Protein AF-A0A521KB87-F1 (afdb_monomer_lite)

Secondary structure (DSSP, 8-state):
-EEEEPPP--HHHHHHHHHHHHHTT-EEEEES-TTS-EEEEEE----TTS--TTTTTTSS---

Sequence (63 aa):
DAKVDLSPQNAYIRRLQHELAARHALVSASNGREPYRYVTILQETMSPNRGLPWAEDGRRRAR

Structure (mmCIF, N/CA/C/O backbone):
data_AF-A0A521KB87-F1
#
_entry.id   AF-A0A521KB87-F1
#
loop_
_atom_site.group_PDB
_atom_site.id
_atom_site.type_symbol
_atom_site.label_atom_id
_atom_site.label_alt_id
_atom_site.label_comp_id
_atom_site.label_asym_id
_atom_site.label_entity_id
_atom_site.label_seq_id
_atom_site.pdbx_PDB_ins_code
_atom_site.Cartn_x
_atom_site.Cartn_y
_atom_site.Cartn_z
_atom_site.occupancy
_atom_site.B_iso_or_equiv
_atom_site.auth_seq_id
_atom_site.auth_comp_id
_atom_site.auth_asym_id
_atom_site.auth_atom_id
_atom_site.pdbx_PDB_model_num
ATOM 1 N N . ASP A 1 1 ? -4.089 0.494 -18.662 1.00 62.31 1 ASP A N 1
ATOM 2 C CA . ASP A 1 1 ? -3.449 -0.041 -17.443 1.00 62.31 1 ASP A CA 1
ATOM 3 C C . ASP A 1 1 ? -4.444 -0.833 -16.621 1.00 62.31 1 ASP A C 1
ATOM 5 O O . ASP A 1 1 ? -5.511 -0.313 -16.304 1.00 62.31 1 ASP A O 1
ATOM 9 N N . ALA A 1 2 ? -4.135 -2.094 -16.316 1.00 87.25 2 ALA A N 1
ATOM 10 C CA . ALA A 1 2 ? -4.948 -2.879 -15.394 1.00 87.25 2 ALA A CA 1
ATOM 11 C C . ALA A 1 2 ? -4.583 -2.463 -13.962 1.00 87.25 2 ALA A C 1
ATOM 13 O O . ALA A 1 2 ? -3.466 -2.701 -13.501 1.00 87.25 2 ALA A O 1
ATOM 14 N N . LYS A 1 3 ? -5.514 -1.790 -13.281 1.00 92.81 3 LYS A N 1
ATOM 15 C CA . LYS A 1 3 ? -5.376 -1.362 -11.885 1.00 92.81 3 LYS A CA 1
ATOM 16 C C . LYS A 1 3 ? -6.546 -1.882 -11.064 1.00 92.81 3 LYS A C 1
ATOM 18 O O . LYS A 1 3 ? -7.663 -1.969 -11.574 1.00 92.81 3 LYS A O 1
ATOM 23 N N . VAL A 1 4 ? -6.297 -2.176 -9.797 1.00 96.00 4 VAL A N 1
ATOM 24 C CA . VAL A 1 4 ? -7.331 -2.567 -8.840 1.00 96.00 4 VAL A CA 1
ATOM 25 C C . VAL A 1 4 ? -7.107 -1.846 -7.519 1.00 96.00 4 VAL A C 1
ATOM 27 O O . VAL A 1 4 ? -5.998 -1.833 -6.983 1.00 96.00 4 VAL A O 1
ATOM 30 N N . ASP A 1 5 ? -8.174 -1.251 -7.000 1.00 97.31 5 ASP A N 1
ATOM 31 C CA . ASP A 1 5 ? -8.195 -0.652 -5.672 1.00 97.31 5 ASP A CA 1
ATOM 32 C C . ASP A 1 5 ? -8.740 -1.681 -4.682 1.00 97.31 5 ASP A C 1
ATOM 34 O O . ASP A 1 5 ? -9.808 -2.261 -4.889 1.00 97.31 5 ASP A O 1
ATOM 38 N N . LEU A 1 6 ? -7.993 -1.941 -3.612 1.00 97.31 6 LEU A N 1
ATOM 39 C CA . LEU A 1 6 ? -8.438 -2.826 -2.541 1.00 97.31 6 LEU A CA 1
ATOM 40 C C . LEU A 1 6 ? -9.319 -2.057 -1.548 1.00 97.31 6 LEU A C 1
ATOM 42 O O . LEU A 1 6 ? -9.266 -0.833 -1.457 1.00 97.31 6 LEU A O 1
ATOM 46 N N . SER A 1 7 ? -10.108 -2.777 -0.750 1.00 98.00 7 SER A N 1
ATOM 47 C CA . SER A 1 7 ? -10.846 -2.174 0.370 1.00 98.00 7 SER A CA 1
ATOM 48 C C . SER A 1 7 ? -9.892 -1.467 1.349 1.00 98.00 7 SER A C 1
ATOM 50 O O . SER A 1 7 ? -8.768 -1.955 1.518 1.00 98.00 7 SER A O 1
ATOM 52 N N . PRO A 1 8 ? -10.324 -0.417 2.073 1.00 98.38 8 PRO A N 1
ATOM 53 C CA . PRO A 1 8 ? -9.567 0.123 3.199 1.00 98.38 8 PRO A CA 1
ATOM 54 C C . PRO A 1 8 ? -9.201 -0.960 4.216 1.00 98.38 8 PRO A C 1
ATOM 56 O O . PRO A 1 8 ? -10.019 -1.811 4.561 1.00 98.38 8 PRO A O 1
ATOM 59 N N . GLN A 1 9 ? -7.953 -0.941 4.669 1.00 97.88 9 GLN A N 1
ATOM 60 C CA . GLN A 1 9 ? -7.392 -1.933 5.586 1.00 97.88 9 GLN A CA 1
ATOM 61 C C . GLN A 1 9 ? -6.451 -1.245 6.566 1.00 97.88 9 GLN A C 1
ATOM 63 O O . GLN A 1 9 ? -5.900 -0.196 6.244 1.00 97.88 9 GLN A O 1
ATOM 68 N N . ASN A 1 10 ? -6.216 -1.838 7.738 1.00 97.75 10 ASN A N 1
ATOM 69 C CA . ASN A 1 10 ? -5.261 -1.295 8.708 1.00 97.75 10 ASN A CA 1
ATOM 70 C C . ASN A 1 10 ? -3.807 -1.335 8.186 1.00 97.75 10 ASN A C 1
ATOM 72 O O . ASN A 1 10 ? -3.486 -2.005 7.202 1.00 97.75 10 ASN A O 1
ATOM 76 N N . ALA A 1 11 ? -2.901 -0.637 8.875 1.00 97.56 11 ALA A N 1
ATOM 77 C CA . ALA A 1 11 ? -1.504 -0.523 8.457 1.00 97.56 11 ALA A CA 1
ATOM 78 C C . ALA A 1 11 ? -0.780 -1.873 8.298 1.00 97.56 11 ALA A C 1
ATOM 80 O O . ALA A 1 11 ? 0.019 -2.026 7.373 1.00 97.56 11 ALA A O 1
ATOM 81 N N . TYR A 1 12 ? -1.078 -2.858 9.153 1.00 97.94 12 TYR A N 1
ATOM 82 C CA . TYR A 1 12 ? -0.446 -4.177 9.095 1.00 97.94 12 TYR A CA 1
ATOM 83 C C . TYR A 1 12 ? -0.843 -4.941 7.828 1.00 97.94 12 TYR A C 1
ATOM 85 O O . TYR A 1 12 ? 0.026 -5.432 7.108 1.00 97.94 12 TYR A O 1
ATOM 93 N N . ILE A 1 13 ? -2.138 -4.983 7.509 1.00 98.19 13 ILE A N 1
ATOM 94 C CA . ILE A 1 13 ? -2.635 -5.654 6.304 1.00 98.19 13 ILE A CA 1
ATOM 95 C C . ILE A 1 13 ? -2.135 -4.948 5.039 1.00 98.19 13 ILE A C 1
ATOM 97 O O . ILE A 1 13 ? -1.714 -5.623 4.102 1.00 98.19 13 ILE A O 1
ATOM 1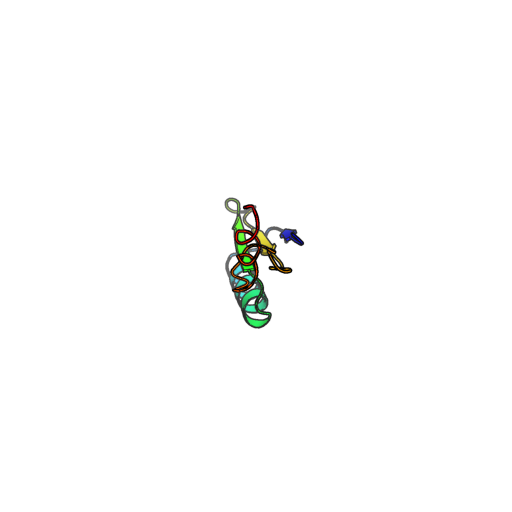01 N N . ARG A 1 14 ? -2.078 -3.609 5.014 1.00 98.00 14 ARG A N 1
ATOM 102 C CA . ARG A 1 14 ? -1.521 -2.874 3.862 1.00 98.00 14 ARG A CA 1
ATOM 103 C C . ARG A 1 14 ? -0.044 -3.184 3.622 1.00 98.00 14 ARG A C 1
ATOM 105 O O . ARG A 1 14 ? 0.363 -3.318 2.472 1.00 98.00 14 ARG A O 1
ATOM 112 N N . ARG A 1 15 ? 0.757 -3.358 4.681 1.00 98.19 15 ARG A N 1
ATOM 113 C CA . ARG A 1 15 ? 2.150 -3.821 4.549 1.00 98.19 15 ARG A CA 1
ATOM 114 C C . ARG A 1 15 ? 2.211 -5.188 3.862 1.00 98.19 15 ARG A C 1
ATOM 116 O O . ARG A 1 15 ? 2.956 -5.339 2.901 1.00 98.19 15 ARG A O 1
ATOM 123 N N . LEU A 1 16 ? 1.387 -6.146 4.295 1.00 98.62 16 LEU A N 1
ATOM 124 C CA . LEU A 1 16 ? 1.321 -7.473 3.667 1.00 98.62 16 LEU A CA 1
ATOM 125 C C . LEU A 1 16 ? 0.855 -7.404 2.205 1.00 98.62 16 LEU A C 1
ATOM 127 O O . LEU A 1 16 ? 1.365 -8.139 1.363 1.00 98.62 16 LEU A O 1
ATOM 131 N N . GLN A 1 17 ? -0.085 -6.513 1.887 1.00 98.31 17 GLN A N 1
ATOM 132 C CA . GLN A 1 17 ? -0.538 -6.277 0.512 1.00 98.31 17 GLN A CA 1
ATOM 133 C C . GLN A 1 17 ? 0.594 -5.739 -0.373 1.00 98.31 17 GLN A C 1
ATOM 135 O O . GLN A 1 17 ? 0.774 -6.224 -1.488 1.00 98.31 17 GLN A O 1
ATOM 140 N N . HIS A 1 18 ? 1.395 -4.797 0.131 1.00 98.19 18 HIS A N 1
ATOM 141 C CA . HIS A 1 18 ? 2.587 -4.310 -0.566 1.00 98.19 18 HIS A CA 1
ATOM 142 C C . HIS A 1 18 ? 3.638 -5.415 -0.756 1.00 98.19 18 HIS A C 1
ATOM 144 O O . HIS A 1 18 ? 4.161 -5.576 -1.857 1.00 98.19 18 HIS A O 1
ATOM 150 N N . GLU A 1 19 ? 3.912 -6.218 0.276 1.00 98.31 19 GLU A N 1
ATOM 151 C CA . GLU A 1 19 ? 4.840 -7.358 0.192 1.00 98.31 19 GLU A CA 1
ATOM 152 C C . GLU A 1 19 ? 4.369 -8.416 -0.814 1.00 98.31 19 GLU A C 1
ATOM 154 O O . GLU A 1 19 ? 5.171 -8.979 -1.559 1.00 98.31 19 GLU A O 1
ATOM 159 N N . LEU A 1 20 ? 3.065 -8.692 -0.864 1.00 97.31 20 LEU A N 1
ATOM 160 C CA . LEU A 1 20 ? 2.480 -9.595 -1.850 1.00 97.31 20 LEU A CA 1
ATOM 161 C C . LEU A 1 20 ? 2.638 -9.038 -3.270 1.00 97.31 20 LEU A C 1
ATOM 163 O O . LEU A 1 20 ? 3.116 -9.760 -4.140 1.00 97.31 20 LEU A O 1
ATOM 167 N N . ALA A 1 21 ? 2.310 -7.763 -3.496 1.00 95.94 21 ALA A N 1
ATOM 168 C CA . ALA A 1 21 ? 2.483 -7.122 -4.798 1.00 95.94 21 ALA A CA 1
ATOM 169 C C . ALA A 1 21 ? 3.949 -7.170 -5.264 1.00 95.94 21 ALA A C 1
ATOM 171 O O . ALA A 1 21 ? 4.221 -7.592 -6.388 1.00 95.94 21 ALA A O 1
ATOM 172 N N . ALA A 1 22 ? 4.897 -6.846 -4.379 1.00 94.75 22 ALA A N 1
ATOM 173 C CA . ALA A 1 22 ? 6.327 -6.891 -4.679 1.00 94.75 22 ALA A CA 1
ATOM 174 C C . ALA A 1 22 ? 6.811 -8.303 -5.057 1.00 94.75 22 ALA A C 1
ATOM 176 O O . ALA A 1 22 ? 7.548 -8.456 -6.029 1.00 94.75 22 ALA A O 1
ATOM 177 N N . ARG A 1 23 ? 6.353 -9.350 -4.349 1.00 96.75 23 ARG A N 1
ATOM 178 C CA . ARG A 1 23 ? 6.685 -10.755 -4.671 1.00 96.75 23 ARG A CA 1
ATOM 179 C C . ARG A 1 23 ? 6.214 -11.191 -6.059 1.00 96.75 23 AR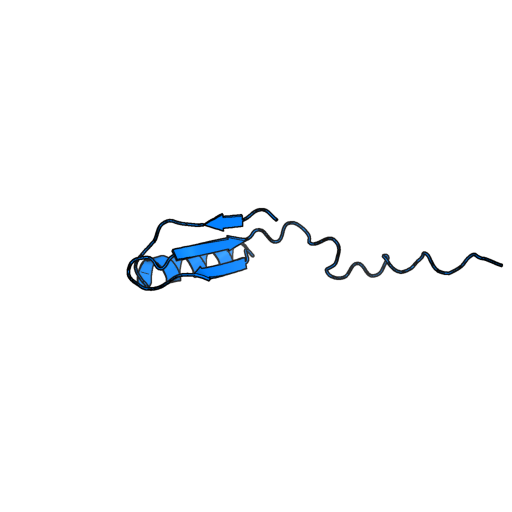G A C 1
ATOM 181 O O . ARG A 1 23 ? 6.814 -12.089 -6.639 1.00 96.75 23 ARG A O 1
ATOM 188 N N . HIS A 1 24 ? 5.170 -10.558 -6.586 1.00 94.38 24 HIS A N 1
ATOM 189 C CA . HIS A 1 24 ? 4.633 -10.826 -7.920 1.00 94.38 24 HIS A CA 1
ATOM 190 C C . HIS A 1 24 ? 5.087 -9.806 -8.975 1.00 94.38 24 HIS A C 1
ATOM 192 O O . HIS A 1 24 ? 4.504 -9.762 -10.054 1.00 94.38 24 HIS A O 1
ATOM 198 N N . ALA A 1 25 ? 6.112 -8.994 -8.679 1.00 91.69 25 ALA A N 1
ATOM 199 C CA . ALA A 1 25 ? 6.606 -7.935 -9.563 1.00 91.69 25 ALA A CA 1
ATOM 200 C C . ALA A 1 25 ? 5.506 -6.945 -10.011 1.00 91.69 25 ALA A C 1
ATOM 202 O O . ALA A 1 25 ? 5.534 -6.419 -11.121 1.00 91.69 25 ALA A O 1
ATOM 203 N N . LEU A 1 26 ? 4.528 -6.691 -9.136 1.00 92.88 26 LEU A N 1
ATOM 204 C CA . LEU A 1 26 ? 3.467 -5.711 -9.351 1.00 92.88 26 LEU A CA 1
ATOM 205 C C . LEU A 1 26 ? 3.807 -4.392 -8.657 1.00 92.88 26 LEU A C 1
ATOM 207 O O . LEU A 1 26 ? 4.419 -4.361 -7.586 1.00 92.88 26 LEU A O 1
ATOM 211 N N . VAL A 1 27 ? 3.337 -3.291 -9.236 1.00 94.25 27 VAL A N 1
ATOM 212 C CA . VAL A 1 27 ? 3.453 -1.966 -8.624 1.00 94.25 27 VAL A CA 1
ATOM 213 C C . VAL A 1 27 ? 2.309 -1.784 -7.632 1.00 94.25 27 VAL A C 1
ATOM 215 O O . VAL A 1 27 ? 1.178 -2.201 -7.877 1.00 94.25 27 VAL A O 1
ATOM 218 N N . SER A 1 28 ? 2.585 -1.152 -6.493 1.00 96.38 28 SER A N 1
ATOM 219 C CA . SER A 1 28 ? 1.560 -0.857 -5.492 1.00 96.38 28 SER A CA 1
ATOM 220 C C . SER A 1 28 ? 1.741 0.527 -4.877 1.00 96.38 28 SER A C 1
ATOM 222 O O . SER A 1 28 ? 2.862 1.010 -4.729 1.00 96.38 28 SER A O 1
ATOM 224 N N . ALA A 1 29 ? 0.632 1.166 -4.508 1.00 97.12 29 ALA A N 1
ATOM 225 C CA . ALA A 1 29 ? 0.616 2.494 -3.899 1.00 97.12 29 ALA A CA 1
ATOM 226 C C . ALA A 1 29 ? -0.454 2.581 -2.806 1.00 97.12 29 ALA A C 1
ATOM 228 O O . ALA A 1 29 ? -1.552 2.057 -2.965 1.00 97.12 29 ALA A O 1
ATOM 229 N N . SER A 1 30 ? -0.139 3.248 -1.696 1.00 97.69 30 SER A N 1
ATOM 230 C CA . SER A 1 30 ? -1.105 3.531 -0.631 1.00 97.69 30 SER A CA 1
ATOM 231 C C . SER A 1 30 ? -1.782 4.882 -0.871 1.00 97.69 30 SER A C 1
ATOM 233 O O . SER A 1 30 ? -1.102 5.904 -0.948 1.00 97.69 30 SER A O 1
ATOM 235 N N . ASN A 1 31 ? -3.112 4.900 -0.899 1.00 97.75 31 ASN A N 1
ATOM 236 C CA . ASN A 1 31 ? -3.935 6.074 -1.187 1.00 97.75 31 ASN A CA 1
ATOM 237 C C . ASN A 1 31 ? -4.916 6.381 -0.043 1.00 97.75 31 ASN A C 1
ATOM 239 O O . ASN A 1 31 ? -5.268 5.510 0.753 1.00 97.75 31 ASN A O 1
ATOM 243 N N . GLY A 1 32 ? -5.363 7.637 0.039 1.00 96.75 32 GLY A N 1
ATOM 244 C CA . GLY A 1 32 ? -6.332 8.096 1.040 1.00 96.75 32 GLY A CA 1
ATOM 245 C C . GLY A 1 32 ? -5.742 8.423 2.420 1.00 96.75 32 GLY A C 1
ATOM 246 O O . GLY A 1 32 ? -4.525 8.505 2.617 1.00 96.75 32 GLY A O 1
ATOM 247 N N . ARG A 1 33 ? -6.635 8.653 3.388 1.00 96.75 33 ARG A N 1
ATOM 248 C CA . ARG A 1 33 ? -6.327 8.965 4.795 1.00 96.75 33 ARG A CA 1
ATOM 249 C C . ARG A 1 33 ? -7.066 7.994 5.704 1.00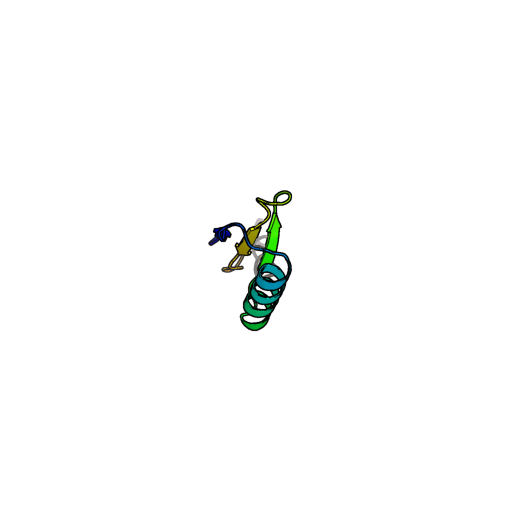 96.75 33 ARG A C 1
ATOM 251 O O . ARG A 1 33 ? -8.109 7.479 5.322 1.00 96.75 33 ARG A O 1
ATOM 258 N N . GLU A 1 34 ? -6.526 7.749 6.893 1.00 93.81 34 GLU A N 1
ATOM 259 C CA . GLU A 1 34 ? -7.181 6.872 7.869 1.00 93.81 34 GLU A CA 1
ATOM 260 C C . GLU A 1 34 ? -8.578 7.404 8.251 1.00 93.81 34 GLU A C 1
ATOM 262 O O . GLU A 1 34 ? -8.745 8.625 8.329 1.00 93.81 34 GLU A O 1
ATOM 267 N N . PRO A 1 35 ? -9.575 6.524 8.484 1.00 94.50 35 PRO A N 1
ATOM 268 C CA . PRO A 1 35 ? -9.519 5.053 8.400 1.00 94.50 35 PRO A CA 1
ATOM 269 C C . PRO A 1 35 ? -9.737 4.499 6.977 1.00 94.50 35 PRO A C 1
ATOM 271 O O . PRO A 1 35 ? -9.718 3.293 6.759 1.00 94.50 35 PRO A O 1
ATOM 274 N N . TYR A 1 36 ? -9.944 5.374 5.993 1.00 97.94 36 TYR A N 1
ATOM 275 C CA . TYR A 1 36 ? -10.257 5.026 4.605 1.00 97.94 36 TYR A CA 1
ATOM 276 C C . TYR A 1 36 ? -9.010 4.849 3.731 1.00 97.94 36 TYR A C 1
ATOM 278 O O . TYR A 1 36 ? -9.077 5.010 2.515 1.00 97.94 36 TYR A O 1
ATOM 286 N N . ARG A 1 37 ? -7.847 4.571 4.329 1.00 98.25 37 ARG A N 1
ATOM 287 C CA . ARG A 1 37 ? -6.598 4.387 3.587 1.00 98.25 37 ARG A CA 1
ATOM 288 C C . ARG A 1 37 ? -6.555 2.976 3.000 1.00 98.25 37 ARG A C 1
ATOM 290 O O . ARG A 1 37 ? -6.738 1.992 3.716 1.00 98.25 37 ARG A O 1
ATOM 297 N N . TYR A 1 38 ? -6.268 2.883 1.707 1.00 98.31 38 TYR A N 1
ATOM 298 C CA . TYR A 1 38 ? -6.270 1.633 0.943 1.00 98.31 38 TYR A CA 1
ATOM 299 C C . TYR A 1 38 ? -5.022 1.497 0.067 1.00 98.31 38 TYR A C 1
ATOM 301 O O . TYR A 1 38 ? -4.248 2.444 -0.080 1.00 98.31 38 TYR A O 1
ATOM 309 N N . VAL A 1 39 ? -4.815 0.304 -0.494 1.00 98.38 39 VAL A N 1
ATOM 310 C CA . VAL A 1 39 ? -3.732 0.010 -1.440 1.00 98.38 39 VAL A CA 1
ATOM 311 C C . VAL A 1 39 ? -4.320 -0.178 -2.833 1.00 98.38 39 VAL A C 1
ATOM 313 O O . VAL A 1 39 ? -5.280 -0.923 -3.014 1.00 98.38 39 VAL A O 1
ATOM 316 N N . THR A 1 40 ? -3.717 0.480 -3.814 1.00 97.62 40 THR A N 1
ATOM 317 C CA . THR A 1 40 ? -3.941 0.248 -5.240 1.00 97.62 40 THR A CA 1
ATOM 318 C C . THR A 1 40 ? -2.827 -0.649 -5.759 1.00 97.62 40 THR A C 1
ATOM 320 O O . THR A 1 40 ? -1.650 -0.358 -5.530 1.00 97.62 40 THR A O 1
ATOM 323 N N . ILE A 1 41 ? -3.181 -1.719 -6.467 1.00 96.00 41 ILE A N 1
ATOM 324 C CA . ILE A 1 41 ? -2.241 -2.574 -7.196 1.00 96.00 41 ILE A CA 1
ATOM 325 C C . ILE A 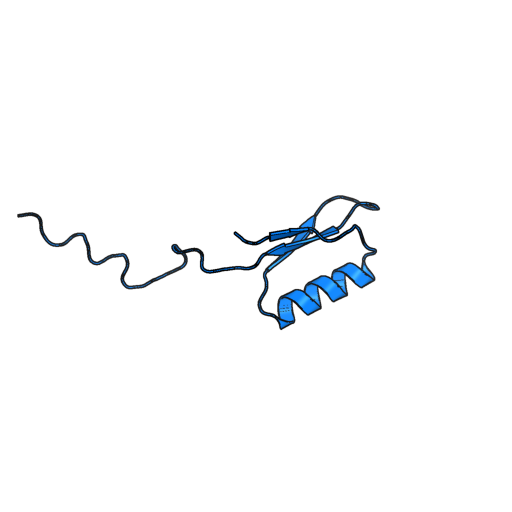1 41 ? -2.365 -2.250 -8.682 1.00 96.00 41 ILE A C 1
ATOM 327 O O . ILE A 1 41 ? -3.469 -2.158 -9.222 1.00 96.00 41 ILE A O 1
ATOM 331 N N . LEU A 1 42 ? -1.228 -2.077 -9.343 1.00 92.69 42 LEU A N 1
ATOM 332 C CA . LEU A 1 42 ? -1.138 -1.815 -10.768 1.00 92.69 42 LEU A CA 1
ATOM 333 C C . LEU A 1 42 ? -0.340 -2.938 -11.422 1.00 92.69 42 LEU A C 1
ATOM 335 O O . LEU A 1 42 ? 0.789 -3.237 -11.024 1.00 92.69 42 LEU A O 1
ATOM 339 N N . GLN A 1 43 ? -0.927 -3.542 -12.448 1.00 86.00 43 GLN A N 1
ATOM 340 C CA . GLN A 1 43 ? -0.195 -4.401 -13.357 1.00 86.00 43 GLN A CA 1
ATOM 341 C C . GLN A 1 43 ? 0.504 -3.497 -14.365 1.00 86.00 43 GLN A C 1
ATOM 343 O O . GLN A 1 43 ? -0.146 -2.820 -15.166 1.00 86.00 43 GLN A O 1
ATOM 348 N N . GLU A 1 44 ? 1.834 -3.511 -14.345 1.00 70.31 44 GLU 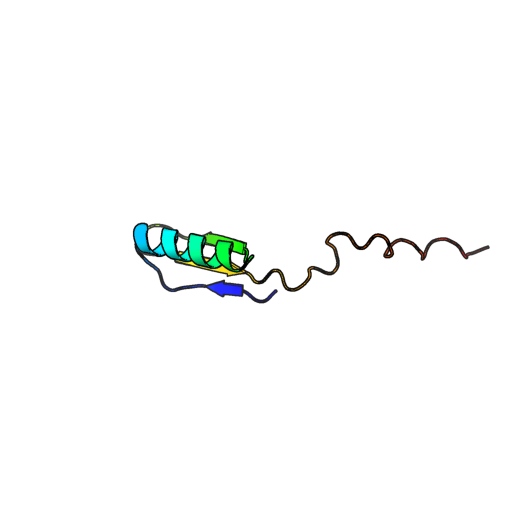A N 1
ATOM 349 C CA . GLU A 1 44 ? 2.661 -2.944 -15.408 1.00 70.31 44 GLU A CA 1
ATOM 350 C C . GLU A 1 44 ? 2.564 -3.862 -16.637 1.00 70.31 44 GLU A C 1
ATOM 352 O O . GLU A 1 44 ? 3.524 -4.487 -17.072 1.00 70.31 44 GLU A O 1
ATOM 357 N N . THR A 1 45 ? 1.353 -4.024 -17.177 1.00 62.09 45 THR A N 1
ATOM 358 C CA . THR A 1 45 ? 1.148 -4.676 -18.468 1.00 62.09 45 THR A CA 1
ATOM 359 C C . THR A 1 45 ? 1.737 -3.711 -19.485 1.00 62.09 45 THR A C 1
ATOM 361 O O . THR A 1 45 ? 1.092 -2.744 -19.863 1.00 62.09 45 THR A O 1
ATOM 364 N N . MET A 1 46 ? 3.024 -3.901 -19.784 1.00 53.34 46 MET A N 1
ATOM 365 C CA . MET A 1 46 ? 3.779 -3.274 -20.867 1.00 53.34 46 MET A CA 1
ATOM 366 C C . MET A 1 46 ? 3.265 -1.880 -21.230 1.00 53.34 46 MET A C 1
ATOM 368 O O . MET A 1 46 ? 2.495 -1.722 -22.175 1.00 53.34 46 MET A O 1
ATOM 372 N N . SER A 1 47 ? 3.726 -0.852 -20.511 1.00 49.19 47 SER A N 1
ATOM 373 C CA . SER A 1 47 ? 3.754 0.470 -21.132 1.00 49.19 47 SER A CA 1
ATOM 374 C C . SER A 1 47 ? 4.568 0.316 -22.423 1.00 49.19 47 SER A C 1
ATOM 376 O O . SER A 1 47 ? 5.752 -0.023 -22.334 1.00 49.19 47 SER A O 1
ATOM 378 N N . PRO A 1 48 ? 3.992 0.532 -23.621 1.00 53.84 48 PRO A N 1
ATOM 379 C CA . PRO A 1 48 ? 4.727 0.371 -24.877 1.00 53.84 48 PRO A CA 1
ATOM 380 C C . PRO A 1 48 ? 5.892 1.366 -24.993 1.00 53.84 48 PRO A C 1
ATOM 382 O O . PRO A 1 48 ? 6.700 1.267 -25.909 1.00 53.84 48 PRO A O 1
ATOM 385 N N . ASN A 1 49 ? 5.993 2.313 -24.053 1.00 57.19 49 ASN A N 1
ATOM 386 C CA . ASN A 1 49 ? 6.969 3.384 -24.047 1.00 57.19 49 ASN A CA 1
ATOM 387 C C . ASN A 1 49 ? 7.935 3.332 -22.848 1.00 57.19 49 ASN A C 1
ATOM 389 O O . ASN A 1 49 ? 8.409 4.367 -22.382 1.00 57.19 49 ASN A O 1
ATOM 393 N N . ARG A 1 50 ? 8.242 2.135 -22.331 1.00 58.25 50 ARG A N 1
ATOM 394 C CA . ARG A 1 50 ? 9.401 1.920 -21.448 1.00 58.25 50 ARG A CA 1
ATOM 395 C C . ARG A 1 50 ? 10.458 1.081 -22.177 1.00 58.25 50 ARG A C 1
ATOM 397 O O . ARG A 1 50 ? 10.621 -0.102 -21.921 1.00 58.25 50 ARG A O 1
ATOM 404 N N . GLY A 1 51 ? 11.162 1.731 -23.110 1.00 54.53 51 GLY A N 1
ATOM 405 C CA . GLY A 1 51 ? 12.492 1.316 -23.574 1.00 54.53 51 GLY A CA 1
ATOM 406 C C . GLY A 1 51 ? 12.568 0.093 -24.491 1.00 54.53 51 GLY A C 1
ATOM 407 O O . GLY A 1 51 ? 13.257 -0.868 -24.163 1.00 54.53 51 GLY A O 1
ATOM 408 N N . LEU A 1 52 ? 11.951 0.150 -25.674 1.00 49.41 52 LEU A N 1
ATOM 409 C CA . LEU A 1 52 ? 12.335 -0.732 -26.780 1.00 49.41 52 LEU A CA 1
ATOM 410 C C . LEU A 1 52 ? 13.475 -0.063 -27.568 1.00 49.41 52 LEU A C 1
ATOM 412 O O . LEU A 1 52 ? 13.242 0.999 -28.144 1.00 49.41 52 LEU A O 1
ATOM 416 N N . PRO A 1 53 ? 14.683 -0.660 -27.651 1.00 49.84 53 PRO A N 1
ATOM 417 C CA . PRO A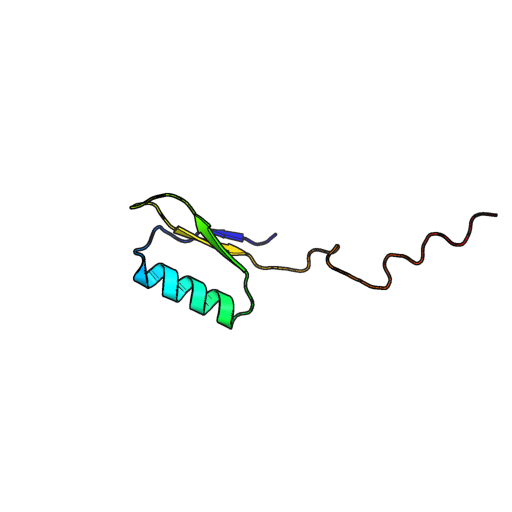 1 53 ? 15.805 -0.098 -28.416 1.00 49.84 53 PRO A CA 1
ATOM 418 C C . PRO A 1 53 ? 15.526 0.065 -29.919 1.00 49.84 53 PRO A C 1
ATOM 420 O O . PRO A 1 53 ? 16.302 0.691 -30.628 1.00 49.84 53 PRO A O 1
ATOM 423 N N . TRP A 1 54 ? 14.436 -0.517 -30.419 1.00 55.78 54 TRP A N 1
ATOM 424 C CA . TRP A 1 54 ? 14.098 -0.589 -31.839 1.00 55.78 54 TRP A CA 1
ATOM 425 C C . TRP A 1 54 ? 12.949 0.342 -32.266 1.00 55.78 54 TRP A C 1
ATOM 427 O O . TRP A 1 54 ? 12.564 0.333 -33.431 1.00 55.78 54 TRP A O 1
ATOM 437 N N . ALA A 1 55 ? 12.416 1.185 -31.373 1.00 51.94 55 ALA A N 1
ATOM 438 C CA . ALA A 1 55 ? 11.396 2.181 -31.737 1.00 51.94 55 ALA A CA 1
ATOM 439 C C . ALA A 1 55 ? 11.963 3.423 -32.471 1.00 51.94 55 ALA A C 1
ATOM 441 O O . ALA A 1 55 ? 11.200 4.301 -32.871 1.00 51.94 55 ALA A O 1
ATOM 442 N N . GLU A 1 56 ? 13.283 3.501 -32.682 1.00 53.06 56 GLU A N 1
ATOM 443 C CA . GLU A 1 56 ? 13.946 4.619 -33.374 1.00 53.06 56 GLU A CA 1
ATOM 444 C C . GLU A 1 56 ? 14.330 4.353 -34.839 1.00 53.06 56 GLU A C 1
ATOM 446 O O . GLU A 1 56 ? 14.929 5.224 -35.469 1.00 53.06 56 GLU A O 1
ATOM 451 N N . ASP A 1 57 ? 13.947 3.230 -35.452 1.00 58.19 57 ASP A N 1
ATOM 452 C CA . ASP A 1 57 ? 14.395 2.915 -36.823 1.00 58.19 57 ASP A CA 1
ATOM 453 C C . ASP A 1 57 ? 13.433 3.389 -37.933 1.00 58.19 57 ASP A C 1
ATOM 455 O O . ASP A 1 57 ? 13.139 2.693 -38.901 1.00 58.19 57 ASP A O 1
ATOM 459 N N . GLY A 1 58 ? 12.898 4.606 -37.778 1.00 55.50 58 GLY A N 1
ATOM 460 C CA . GLY A 1 58 ? 11.952 5.214 -38.727 1.00 55.50 58 GLY A CA 1
ATOM 461 C C . GLY A 1 58 ? 12.421 6.511 -39.393 1.00 55.50 58 GLY A C 1
ATOM 462 O O . GLY A 1 58 ? 11.775 6.984 -40.325 1.00 55.50 58 GLY A O 1
ATOM 463 N N . ARG A 1 59 ? 13.536 7.117 -38.956 1.00 55.69 59 ARG A N 1
ATOM 464 C CA . ARG A 1 59 ? 14.007 8.424 -39.471 1.00 55.69 59 ARG A CA 1
ATOM 465 C C . ARG A 1 59 ? 15.217 8.339 -40.404 1.00 55.69 59 ARG A C 1
ATOM 467 O O . ARG A 1 59 ? 16.011 9.271 -40.488 1.00 55.69 59 ARG A O 1
ATOM 474 N N . ARG A 1 60 ? 15.340 7.250 -41.164 1.00 56.31 60 ARG A N 1
ATOM 475 C CA . ARG A 1 60 ? 16.205 7.195 -42.352 1.00 56.31 60 ARG A CA 1
ATOM 476 C C . ARG A 1 60 ? 15.443 6.605 -43.526 1.00 56.31 60 ARG A C 1
ATOM 478 O O . ARG A 1 60 ? 15.554 5.417 -43.794 1.00 56.31 60 ARG A O 1
ATOM 485 N N . ARG A 1 61 ? 14.677 7.455 -44.214 1.00 53.62 61 ARG A N 1
ATOM 486 C CA . ARG A 1 61 ? 14.443 7.445 -45.672 1.00 53.62 61 ARG A CA 1
ATOM 487 C C . ARG A 1 61 ? 13.409 8.516 -46.015 1.00 53.62 61 ARG A C 1
ATOM 489 O O . ARG A 1 61 ? 12.237 8.239 -46.225 1.00 53.62 61 ARG A O 1
ATOM 496 N N . ALA A 1 62 ? 13.880 9.748 -46.121 1.00 50.28 62 ALA A N 1
ATOM 497 C CA . ALA A 1 62 ? 13.288 10.716 -47.026 1.00 50.28 62 ALA A CA 1
ATOM 498 C C . ALA A 1 62 ? 14.420 11.607 -47.542 1.00 50.28 62 ALA A C 1
ATOM 500 O O . ALA A 1 62 ? 14.813 12.541 -46.860 1.00 50.28 62 ALA A O 1
ATOM 501 N N . ARG A 1 63 ? 14.925 11.183 -48.708 1.00 49.16 63 ARG A N 1
ATOM 502 C CA . ARG A 1 63 ? 15.544 11.949 -49.802 1.00 49.16 63 ARG A CA 1
ATOM 503 C C . ARG A 1 63 ? 16.687 12.902 -49.468 1.00 49.16 63 ARG A C 1
ATOM 505 O O . ARG A 1 63 ? 16.438 13.950 -48.847 1.00 49.16 63 ARG A O 1
#

pLDDT: mean 82.54, std 19.66, range [49.16, 98.62]

Radius of gyration: 18.33 Å; chains: 1; bounding box: 27×23×59 Å

Foldseek 3Di:
DDKDKDFQDDPVVQVVVCVVCVVVVWDKDWDDDPPRITMMIHDCPDPVPDDDVPPPPPPPDDD